Protein AF-A0A6I1FEQ7-F1 (afdb_monomer_lite)

pLDDT: mean 91.47, std 6.61, range [60.78, 96.19]

Structure (mmCIF, N/CA/C/O backbone):
data_AF-A0A6I1FEQ7-F1
#
_entry.id   AF-A0A6I1FEQ7-F1
#
loop_
_atom_site.group_PDB
_atom_site.id
_atom_site.type_symbol
_atom_site.label_atom_id
_atom_site.label_alt_id
_atom_site.label_comp_id
_atom_site.label_asym_id
_atom_site.label_entity_id
_atom_site.label_seq_id
_atom_site.pdbx_PDB_ins_code
_atom_site.Cartn_x
_atom_site.Cartn_y
_atom_site.Cartn_z
_atom_site.occupancy
_atom_site.B_iso_or_equiv
_atom_site.auth_seq_id
_atom_site.auth_comp_id
_atom_site.auth_asym_id
_atom_site.auth_atom_id
_atom_site.pdbx_PDB_model_num
ATOM 1 N N . MET A 1 1 ? -13.427 4.865 12.148 1.00 69.94 1 MET A N 1
ATOM 2 C CA . MET A 1 1 ? -11.970 4.590 12.161 1.00 69.94 1 MET A CA 1
ATOM 3 C C . MET A 1 1 ? -11.621 3.322 11.393 1.00 69.94 1 MET A C 1
ATOM 5 O O . MET A 1 1 ? -10.923 3.425 10.397 1.00 69.94 1 MET A O 1
ATOM 9 N N . VAL A 1 2 ? -12.176 2.158 11.751 1.00 82.06 2 VAL A N 1
ATOM 10 C CA . VAL A 1 2 ? -11.848 0.870 11.097 1.00 82.06 2 VAL A CA 1
ATOM 11 C C . VAL A 1 2 ? -12.131 0.851 9.583 1.00 82.06 2 VAL A C 1
ATOM 13 O O . VAL A 1 2 ? -11.247 0.486 8.815 1.00 82.06 2 VAL A O 1
ATOM 16 N N . LYS A 1 3 ? -13.314 1.306 9.131 1.00 84.81 3 LYS A N 1
ATOM 17 C CA . LYS A 1 3 ? -13.669 1.364 7.693 1.00 84.81 3 LYS A CA 1
ATOM 18 C C . LYS A 1 3 ? -12.765 2.306 6.882 1.00 84.81 3 LYS A C 1
ATOM 20 O O . LYS A 1 3 ? -12.423 2.000 5.748 1.00 84.81 3 LYS A O 1
ATOM 25 N N . PHE A 1 4 ? -12.353 3.423 7.483 1.00 87.38 4 PHE A N 1
ATOM 26 C CA . PHE A 1 4 ? -11.447 4.391 6.858 1.00 87.38 4 PHE A CA 1
ATOM 27 C C . PHE A 1 4 ? -10.023 3.830 6.729 1.00 87.38 4 PHE A C 1
ATOM 29 O O . PHE A 1 4 ? -9.434 3.901 5.656 1.00 87.38 4 PHE A O 1
ATOM 36 N N . GLY A 1 5 ? -9.512 3.186 7.786 1.00 86.94 5 GLY A N 1
ATOM 37 C CA . GLY A 1 5 ? -8.230 2.478 7.734 1.00 86.94 5 GLY A CA 1
ATOM 38 C C . GLY A 1 5 ? -8.219 1.372 6.676 1.00 86.94 5 GLY A C 1
ATOM 39 O O . GLY A 1 5 ? -7.248 1.237 5.944 1.00 86.94 5 GLY A O 1
ATOM 40 N N . LEU A 1 6 ? -9.334 0.650 6.519 1.00 91.50 6 LEU A N 1
ATOM 41 C CA . LEU A 1 6 ? -9.485 -0.368 5.478 1.00 91.50 6 LEU A CA 1
ATOM 42 C C . LEU A 1 6 ? -9.441 0.232 4.062 1.00 91.50 6 LEU A C 1
ATOM 44 O O . LEU A 1 6 ? -8.772 -0.325 3.199 1.00 91.50 6 LEU A O 1
ATOM 48 N N . GLY A 1 7 ? -10.072 1.390 3.840 1.00 92.56 7 GLY A N 1
ATOM 49 C CA . GLY A 1 7 ? -9.989 2.114 2.566 1.00 92.56 7 GLY A CA 1
ATOM 50 C C . GLY A 1 7 ? -8.560 2.537 2.211 1.00 92.56 7 GLY A C 1
ATOM 51 O O . GLY A 1 7 ? -8.110 2.301 1.094 1.00 92.56 7 GLY A O 1
ATOM 52 N N . LEU A 1 8 ? -7.812 3.078 3.177 1.00 92.12 8 LEU A N 1
ATOM 53 C CA . LEU A 1 8 ? -6.394 3.415 2.997 1.00 92.12 8 LEU A CA 1
ATOM 54 C C . LEU A 1 8 ? -5.543 2.175 2.699 1.00 92.12 8 LEU 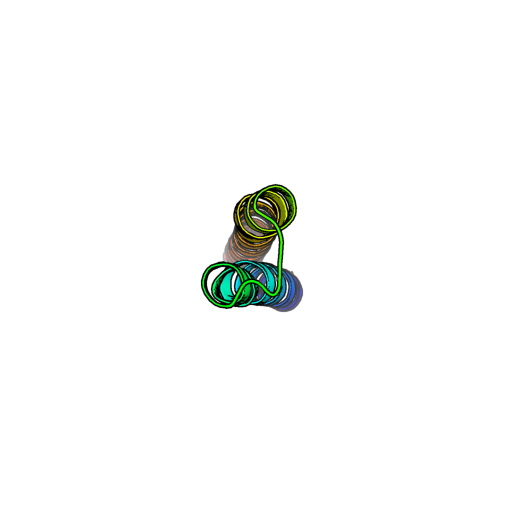A C 1
ATOM 56 O O . LEU A 1 8 ? -4.733 2.191 1.779 1.00 92.12 8 LEU A O 1
ATOM 60 N N . THR A 1 9 ? -5.759 1.072 3.417 1.00 92.88 9 THR A N 1
ATOM 61 C CA . THR A 1 9 ? -5.055 -0.189 3.148 1.00 92.88 9 THR A CA 1
ATOM 62 C C . THR A 1 9 ? -5.305 -0.692 1.723 1.00 92.88 9 THR A C 1
ATOM 64 O O . THR A 1 9 ? -4.356 -1.084 1.049 1.00 92.88 9 THR A O 1
ATOM 67 N N . VAL A 1 10 ? -6.547 -0.627 1.233 1.00 95.31 10 VAL A N 1
ATOM 68 C CA . VAL A 1 10 ? -6.888 -1.022 -0.145 1.00 95.31 10 VAL A CA 1
ATOM 69 C C . VAL A 1 10 ? -6.249 -0.088 -1.176 1.00 95.31 10 VAL A C 1
ATOM 71 O O . VAL A 1 10 ? -5.724 -0.566 -2.176 1.00 95.31 10 VAL A O 1
ATOM 74 N N . LEU A 1 11 ? -6.226 1.225 -0.930 1.00 94.94 11 LEU A N 1
ATOM 75 C CA . LEU A 1 11 ? -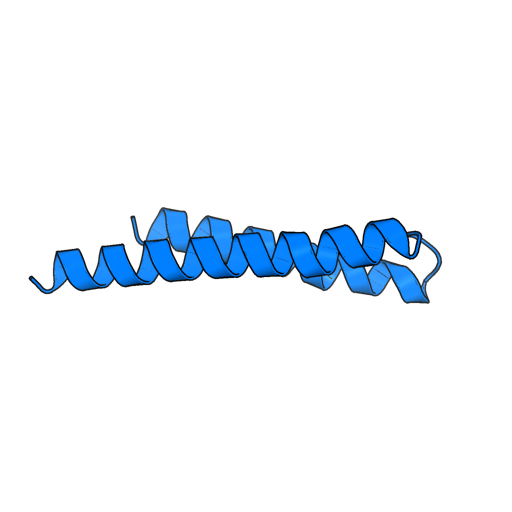5.546 2.177 -1.817 1.00 94.94 11 LEU A CA 1
ATOM 76 C C . LEU A 1 11 ? -4.042 1.895 -1.915 1.00 94.94 11 LEU A C 1
ATOM 78 O O . LEU A 1 11 ? -3.494 1.863 -3.016 1.00 94.94 11 LEU A O 1
ATOM 82 N N . GLY A 1 12 ? -3.387 1.635 -0.781 1.00 94.38 12 GLY A N 1
ATOM 83 C CA . GLY A 1 12 ? -1.975 1.250 -0.759 1.00 94.38 12 GLY A CA 1
ATOM 84 C C . GLY A 1 12 ? -1.711 -0.060 -1.508 1.00 94.38 12 GLY A C 1
ATOM 85 O O . GLY A 1 12 ? -0.742 -0.165 -2.256 1.00 94.38 12 GLY A O 1
ATOM 86 N N . PHE A 1 13 ? -2.616 -1.032 -1.382 1.00 95.06 13 PHE A N 1
ATOM 87 C CA . PHE A 1 13 ? -2.548 -2.298 -2.111 1.00 95.06 13 PHE A CA 1
ATOM 88 C C . PHE A 1 13 ? -2.676 -2.120 -3.631 1.00 95.06 13 PHE A C 1
ATOM 90 O O . PHE A 1 13 ? -1.881 -2.684 -4.380 1.00 95.06 13 PHE A O 1
ATOM 97 N N . ILE A 1 14 ? -3.627 -1.299 -4.092 1.00 96.19 14 ILE A N 1
ATOM 98 C CA . ILE A 1 14 ? -3.801 -0.994 -5.522 1.00 96.19 14 ILE A CA 1
ATOM 99 C C . ILE A 1 14 ? -2.540 -0.328 -6.084 1.00 96.19 14 ILE A C 1
ATOM 101 O O . ILE A 1 14 ? -2.074 -0.717 -7.154 1.00 96.19 14 ILE A O 1
ATOM 105 N 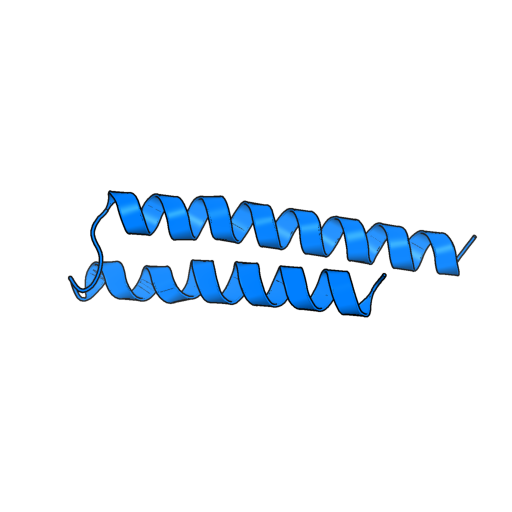N . ALA A 1 15 ? -1.951 0.619 -5.347 1.00 94.12 15 ALA A N 1
ATOM 106 C CA . ALA A 1 15 ? -0.709 1.274 -5.750 1.00 94.12 15 ALA A CA 1
ATOM 107 C C . ALA A 1 15 ? 0.446 0.266 -5.915 1.00 94.12 15 ALA A C 1
ATOM 109 O O . ALA A 1 15 ? 1.140 0.280 -6.932 1.00 94.12 15 ALA A O 1
ATOM 110 N N . ILE A 1 16 ? 0.608 -0.679 -4.985 1.00 95.38 16 ILE A N 1
ATOM 111 C CA . ILE A 1 16 ? 1.633 -1.730 -5.104 1.00 95.38 16 ILE A CA 1
ATOM 112 C C . ILE A 1 16 ? 1.357 -2.639 -6.311 1.00 95.38 16 ILE A C 1
ATOM 114 O O . ILE A 1 16 ? 2.274 -2.918 -7.083 1.00 95.38 16 ILE A O 1
ATOM 118 N N . ILE A 1 17 ? 0.104 -3.063 -6.522 1.00 95.06 17 ILE A N 1
ATOM 119 C CA . ILE A 1 17 ? -0.278 -3.899 -7.674 1.00 95.06 17 ILE A CA 1
ATOM 120 C C . ILE A 1 17 ? -0.001 -3.196 -8.999 1.00 95.06 17 ILE A C 1
ATOM 122 O O . ILE A 1 17 ? 0.467 -3.835 -9.940 1.00 95.06 17 ILE A O 1
ATOM 126 N N . SER A 1 18 ? -0.223 -1.883 -9.087 1.00 93.00 18 SER A N 1
ATOM 127 C CA . SER A 1 18 ? 0.113 -1.134 -10.302 1.00 93.00 18 SER A CA 1
ATOM 128 C C . SER A 1 18 ? 1.612 -1.150 -10.636 1.00 93.00 18 SER A C 1
ATOM 130 O O . SER A 1 18 ? 1.978 -0.902 -11.780 1.00 93.00 18 SER A O 1
ATOM 132 N N . GLY A 1 19 ? 2.484 -1.559 -9.707 1.00 91.25 19 GLY A N 1
ATOM 133 C CA . GLY A 1 19 ? 3.890 -1.854 -9.991 1.00 91.25 19 GLY A CA 1
ATOM 134 C C . GLY A 1 19 ? 4.111 -2.998 -10.994 1.00 91.25 19 GLY A C 1
ATOM 135 O O . GLY A 1 19 ? 5.140 -3.022 -11.666 1.00 91.25 19 GLY A O 1
ATOM 136 N N . VAL A 1 20 ? 3.136 -3.898 -11.186 1.00 93.12 20 VAL A N 1
ATOM 137 C CA . VAL A 1 20 ? 3.177 -4.966 -12.213 1.00 93.12 20 VAL A CA 1
ATOM 138 C C . VAL A 1 20 ? 3.205 -4.392 -13.639 1.00 93.12 20 VAL A C 1
ATOM 140 O O . VAL A 1 20 ? 3.603 -5.072 -14.580 1.00 93.12 20 VAL A O 1
ATOM 143 N N . LEU A 1 21 ? 2.861 -3.114 -13.812 1.00 93.62 21 LEU A N 1
ATOM 144 C CA . LEU A 1 21 ? 2.984 -2.404 -15.085 1.00 93.62 21 LEU A CA 1
ATOM 145 C C . LEU A 1 21 ? 4.449 -2.155 -15.504 1.00 93.62 21 LEU A C 1
ATOM 147 O O . LEU A 1 21 ? 4.713 -1.916 -16.682 1.00 93.62 21 LEU A O 1
ATOM 151 N N . TYR A 1 22 ? 5.411 -2.227 -14.574 1.00 91.94 22 TYR A N 1
ATOM 152 C CA . TYR A 1 22 ? 6.834 -2.000 -14.857 1.00 91.94 22 TYR A CA 1
ATOM 153 C C . TYR A 1 22 ? 7.452 -3.026 -15.823 1.00 91.94 22 TYR A C 1
ATOM 155 O O . TYR A 1 22 ? 8.027 -2.603 -16.825 1.00 91.94 22 TYR A O 1
ATOM 163 N N . PRO A 1 23 ? 7.322 -4.355 -15.613 1.00 93.00 23 PRO A N 1
ATOM 164 C CA . PRO A 1 23 ? 7.821 -5.347 -16.572 1.00 93.00 23 PRO A CA 1
ATOM 165 C C . PRO A 1 23 ? 7.121 -5.295 -17.938 1.00 93.00 23 PRO A C 1
ATOM 167 O O . PRO A 1 23 ? 7.663 -5.807 -18.909 1.00 93.00 23 PRO A O 1
ATOM 170 N N . MET A 1 24 ? 5.947 -4.664 -18.037 1.00 95.00 24 MET A N 1
ATOM 171 C CA . MET A 1 24 ? 5.261 -4.421 -19.312 1.00 95.00 24 MET A CA 1
ATOM 172 C C . MET A 1 24 ? 5.722 -3.128 -20.006 1.00 95.00 24 MET A C 1
ATOM 174 O O . MET A 1 24 ? 5.137 -2.739 -21.012 1.00 95.00 24 MET A O 1
ATOM 178 N N . HIS A 1 25 ? 6.745 -2.450 -19.472 1.00 91.56 25 HIS A N 1
ATOM 179 C CA . HIS A 1 25 ? 7.273 -1.174 -19.969 1.00 91.56 25 HIS A CA 1
ATOM 180 C C . HIS A 1 25 ? 6.242 -0.030 -20.019 1.00 91.56 25 HIS A C 1
ATOM 182 O O . HIS A 1 25 ? 6.434 0.949 -20.735 1.00 91.56 25 HIS A O 1
ATOM 188 N N . VAL A 1 26 ? 5.158 -0.124 -19.239 1.00 95.94 26 VAL A N 1
ATOM 189 C CA . VAL A 1 26 ? 4.095 0.899 -19.179 1.00 95.94 26 VAL A CA 1
ATOM 190 C C . VAL A 1 26 ? 4.457 2.038 -18.216 1.00 95.94 26 VAL A C 1
ATOM 192 O O . VAL A 1 26 ? 3.982 3.159 -18.375 1.00 95.94 26 VAL A O 1
ATOM 195 N N . ILE A 1 27 ? 5.301 1.767 -17.214 1.00 94.19 27 ILE A N 1
ATOM 196 C CA . ILE A 1 27 ? 5.762 2.754 -16.228 1.00 94.19 27 ILE A CA 1
ATOM 197 C C . ILE A 1 27 ? 7.285 2.732 -16.093 1.00 94.19 27 ILE A C 1
ATOM 199 O O . ILE A 1 27 ? 7.926 1.694 -16.251 1.00 94.19 27 ILE A O 1
ATOM 203 N N . GLU A 1 28 ? 7.865 3.877 -15.745 1.00 95.00 28 GLU A N 1
ATOM 204 C CA . GLU A 1 28 ? 9.301 4.007 -15.499 1.00 95.00 28 GLU A CA 1
ATOM 205 C C . GLU A 1 28 ? 9.712 3.528 -14.098 1.00 95.00 28 GLU A C 1
ATOM 207 O O . GLU A 1 28 ? 8.901 3.428 -13.174 1.00 95.00 28 GLU A O 1
ATOM 212 N N . LYS A 1 29 ? 11.018 3.293 -13.910 1.00 93.50 29 LYS A N 1
ATOM 213 C CA . LYS A 1 29 ? 11.595 2.825 -12.638 1.00 93.50 29 LYS A CA 1
ATOM 214 C C . LYS A 1 29 ? 11.316 3.783 -11.477 1.00 93.50 29 LYS A C 1
ATOM 216 O O . LYS A 1 29 ? 11.029 3.332 -10.373 1.00 93.50 29 LYS A O 1
ATOM 221 N N . ASN A 1 30 ? 11.367 5.092 -11.717 1.00 94.88 30 ASN A N 1
ATOM 222 C CA . ASN A 1 30 ? 11.064 6.085 -10.685 1.00 94.88 30 ASN A CA 1
ATOM 223 C C . ASN A 1 30 ? 9.598 5.988 -10.241 1.00 94.88 30 ASN A C 1
ATOM 225 O O . ASN A 1 30 ? 9.319 5.952 -9.043 1.00 94.88 30 ASN A O 1
ATOM 229 N N . THR A 1 31 ? 8.673 5.845 -11.194 1.00 93.44 31 THR A N 1
ATOM 230 C CA . THR A 1 31 ? 7.243 5.647 -10.924 1.00 93.44 31 THR A CA 1
ATOM 231 C C . THR A 1 31 ? 6.988 4.349 -10.164 1.00 93.44 31 THR A C 1
ATOM 233 O O . THR A 1 31 ? 6.214 4.349 -9.211 1.00 93.44 31 THR A O 1
ATOM 236 N N . LEU A 1 32 ? 7.687 3.261 -10.510 1.00 95.38 32 LEU A N 1
ATOM 237 C CA . LEU A 1 32 ? 7.620 2.004 -9.761 1.00 95.38 32 LEU A CA 1
ATOM 238 C C . LEU A 1 32 ? 8.003 2.205 -8.288 1.00 95.38 32 LEU A C 1
ATOM 240 O O . LEU A 1 32 ? 7.293 1.735 -7.404 1.00 95.38 32 LEU A O 1
ATOM 244 N N . LEU A 1 33 ? 9.106 2.906 -8.008 1.00 95.00 33 LEU A N 1
ATOM 245 C CA . LEU A 1 33 ? 9.551 3.139 -6.631 1.00 95.00 33 LEU A CA 1
ATOM 246 C C . LEU A 1 33 ? 8.539 3.983 -5.851 1.00 95.00 33 LEU A C 1
ATOM 248 O O . LEU A 1 33 ? 8.237 3.659 -4.704 1.00 95.00 33 LEU A O 1
ATOM 252 N N . VAL A 1 34 ? 7.965 5.015 -6.474 1.00 95.50 34 VAL A N 1
ATOM 253 C CA . VAL A 1 34 ? 6.908 5.830 -5.854 1.00 95.50 34 VAL A CA 1
ATOM 254 C C . VAL A 1 34 ? 5.671 4.984 -5.548 1.00 95.50 34 VAL A C 1
ATOM 256 O O . VAL A 1 34 ? 5.126 5.081 -4.452 1.00 95.50 34 VAL A O 1
ATOM 259 N N . LEU A 1 35 ? 5.251 4.117 -6.471 1.00 95.31 35 LEU A N 1
ATOM 260 C CA . LEU A 1 35 ? 4.108 3.221 -6.277 1.00 95.31 35 LEU A CA 1
ATOM 261 C C . LEU A 1 35 ? 4.356 2.186 -5.173 1.00 95.31 35 LEU A C 1
ATOM 263 O O . LEU A 1 35 ? 3.475 1.952 -4.347 1.00 95.31 35 LEU A O 1
ATOM 267 N N . LEU A 1 36 ? 5.559 1.610 -5.112 1.00 95.25 36 LEU A N 1
ATOM 268 C CA . LEU A 1 36 ? 5.931 0.629 -4.093 1.00 95.25 36 LEU A CA 1
ATOM 269 C C . LEU A 1 36 ? 6.058 1.265 -2.706 1.00 95.25 36 LEU A C 1
ATOM 271 O O . LEU A 1 36 ? 5.399 0.819 -1.768 1.00 95.25 36 LEU A O 1
ATOM 275 N N . PHE A 1 37 ? 6.873 2.312 -2.560 1.00 95.88 37 PHE A N 1
ATOM 276 C CA . PHE A 1 37 ? 7.110 2.945 -1.260 1.00 95.88 37 PHE A CA 1
ATOM 277 C C . PHE A 1 37 ? 5.918 3.783 -0.798 1.00 95.88 37 PHE A C 1
ATOM 279 O O . PHE A 1 37 ? 5.531 3.710 0.369 1.00 95.88 37 PHE A O 1
ATOM 286 N N . GLY A 1 38 ? 5.294 4.532 -1.708 1.00 95.19 38 GLY A N 1
ATOM 287 C CA . GLY A 1 38 ? 4.071 5.278 -1.426 1.00 95.19 38 GLY A CA 1
ATOM 288 C C . GLY A 1 38 ? 2.914 4.342 -1.088 1.00 95.19 38 GLY A C 1
ATOM 289 O O . GLY A 1 38 ? 2.250 4.533 -0.071 1.00 95.19 38 GLY A O 1
ATOM 290 N N . GLY A 1 39 ? 2.721 3.277 -1.872 1.00 95.31 39 GLY A N 1
ATOM 291 C CA . GLY A 1 39 ? 1.702 2.262 -1.608 1.00 95.31 39 GLY A CA 1
ATOM 292 C C . GLY A 1 39 ? 1.911 1.548 -0.272 1.00 95.31 39 GLY A C 1
ATOM 293 O O . GLY A 1 39 ? 0.973 1.442 0.519 1.00 95.31 39 GLY A O 1
ATOM 294 N N . ALA A 1 40 ? 3.147 1.145 0.041 1.0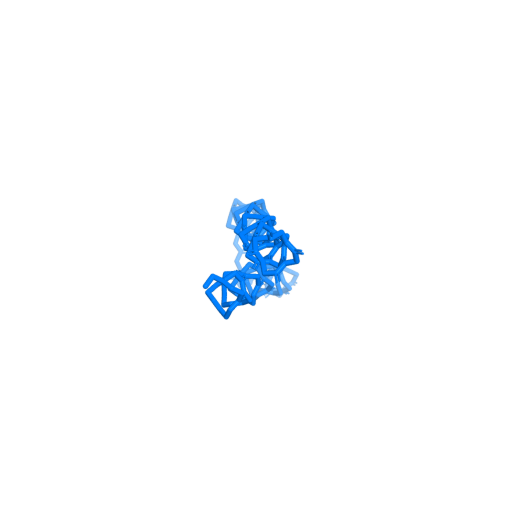0 95.50 40 ALA A N 1
ATOM 295 C CA . ALA A 1 40 ? 3.488 0.542 1.329 1.00 95.50 40 ALA A CA 1
ATOM 296 C C . ALA A 1 40 ? 3.236 1.502 2.503 1.00 95.50 40 ALA A C 1
ATOM 298 O O . ALA A 1 40 ? 2.655 1.096 3.511 1.00 95.50 40 ALA A O 1
ATOM 299 N N . GLY A 1 41 ? 3.602 2.780 2.363 1.00 95.88 41 GLY A N 1
ATOM 300 C CA . GLY A 1 41 ? 3.355 3.806 3.379 1.00 95.88 41 GLY A CA 1
ATOM 301 C C . GLY A 1 41 ? 1.865 4.033 3.640 1.00 95.88 41 GLY A C 1
ATOM 302 O O . GLY A 1 41 ? 1.419 4.012 4.789 1.00 95.88 41 GLY A O 1
ATOM 303 N N . VAL A 1 42 ? 1.066 4.172 2.580 1.00 95.69 42 VAL A N 1
ATOM 304 C CA . VAL A 1 42 ? -0.394 4.331 2.681 1.00 95.69 42 VAL A CA 1
ATOM 305 C C . VAL A 1 42 ? -1.037 3.093 3.315 1.00 95.69 42 VAL A C 1
ATOM 307 O O . VAL A 1 42 ? -1.901 3.215 4.188 1.00 95.69 42 VAL A O 1
ATOM 310 N N . MET A 1 43 ? -0.570 1.897 2.945 1.00 95.50 43 MET A N 1
ATOM 311 C CA . MET A 1 43 ? -1.060 0.642 3.509 1.00 95.50 43 MET A CA 1
ATOM 312 C C . MET A 1 43 ? -0.736 0.513 5.003 1.00 95.50 43 MET A C 1
ATOM 314 O O . MET A 1 43 ? -1.607 0.130 5.793 1.00 95.50 43 MET A O 1
ATOM 318 N N . PHE A 1 44 ? 0.482 0.899 5.397 1.00 95.31 44 PHE A N 1
ATOM 319 C CA . PHE A 1 44 ? 0.929 0.939 6.787 1.00 95.31 44 PHE A CA 1
ATOM 320 C C . PHE A 1 44 ? 0.066 1.890 7.624 1.00 95.31 44 PHE A C 1
ATOM 322 O O . PHE A 1 44 ? -0.510 1.466 8.628 1.00 95.31 44 PHE A O 1
ATOM 329 N N . ILE A 1 45 ? -0.120 3.138 7.178 1.00 95.38 45 ILE A N 1
ATOM 330 C CA . ILE A 1 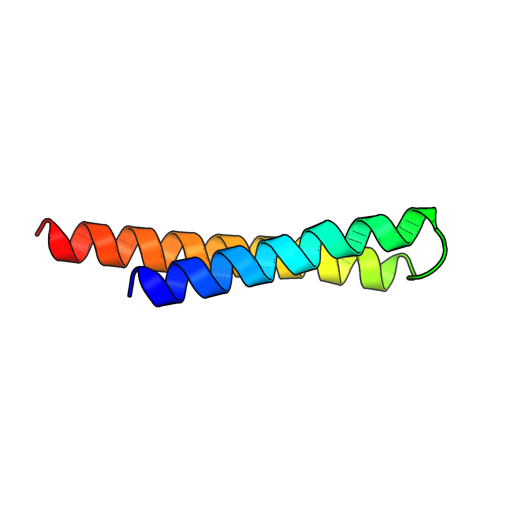45 ? -0.963 4.128 7.869 1.00 95.38 45 ILE A CA 1
ATOM 331 C C . ILE A 1 45 ? -2.404 3.618 8.006 1.00 95.38 45 ILE A C 1
ATOM 333 O O . ILE A 1 45 ? -2.984 3.679 9.093 1.00 95.38 45 ILE A O 1
ATOM 337 N N . GLY A 1 46 ? -2.975 3.055 6.936 1.00 93.19 46 GLY A N 1
ATOM 338 C CA . GLY A 1 46 ? -4.313 2.462 6.968 1.00 93.19 46 GLY A CA 1
ATOM 339 C C . GLY A 1 46 ? -4.446 1.355 8.018 1.00 93.19 46 GLY A C 1
ATOM 340 O O . GLY A 1 46 ? -5.409 1.340 8.793 1.00 93.19 46 GLY A O 1
ATOM 341 N N . SER A 1 4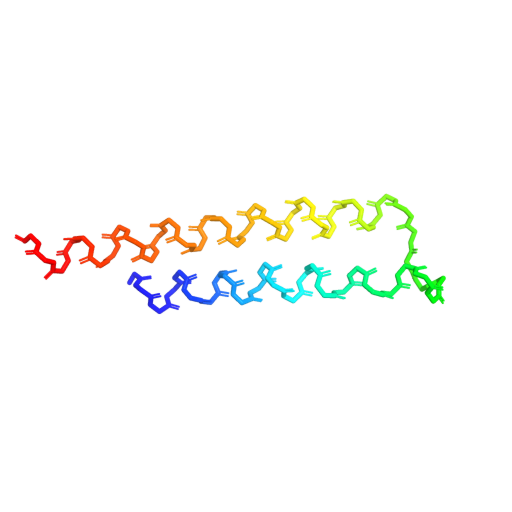7 ? -3.439 0.480 8.117 1.00 93.38 47 SER A N 1
ATOM 342 C CA . SER A 1 47 ? -3.410 -0.599 9.110 1.00 93.38 47 SER A CA 1
ATOM 343 C C . SER A 1 47 ? -3.294 -0.080 10.548 1.00 93.38 47 SER A C 1
ATOM 345 O O . SER A 1 47 ? -4.011 -0.562 11.426 1.00 93.38 47 SER A O 1
ATOM 347 N N . MET A 1 48 ? -2.485 0.959 10.784 1.00 94.69 48 MET A N 1
ATOM 348 C CA . MET A 1 48 ? -2.353 1.604 12.093 1.00 94.69 48 MET A CA 1
ATOM 349 C C . MET A 1 48 ? -3.668 2.247 12.535 1.00 94.69 48 MET A C 1
ATOM 351 O O . MET A 1 48 ? -4.135 1.995 13.644 1.00 94.69 48 MET A O 1
ATOM 355 N N . ILE A 1 49 ? -4.331 3.002 11.653 1.00 92.62 49 ILE A N 1
ATOM 356 C CA . ILE A 1 49 ? -5.640 3.608 11.946 1.00 92.62 49 ILE A CA 1
ATOM 357 C C . ILE A 1 49 ? -6.683 2.529 12.256 1.00 92.62 49 ILE A C 1
ATOM 359 O O . ILE A 1 49 ? -7.526 2.702 13.144 1.00 92.62 49 ILE A O 1
ATOM 363 N N . ARG A 1 50 ? -6.637 1.401 11.537 1.00 91.19 50 ARG A N 1
ATOM 364 C CA . ARG A 1 50 ? -7.525 0.266 11.794 1.00 91.19 50 ARG A CA 1
ATOM 365 C C . ARG A 1 50 ? -7.271 -0.330 13.176 1.00 91.19 50 ARG A C 1
ATOM 367 O O . ARG A 1 50 ? -8.229 -0.504 13.924 1.00 91.19 50 ARG A O 1
ATOM 374 N N . ASN A 1 51 ? -6.010 -0.590 13.518 1.00 91.38 51 ASN A N 1
ATOM 375 C CA . ASN A 1 51 ? -5.617 -1.169 14.801 1.00 91.38 51 ASN A CA 1
ATOM 376 C C . ASN A 1 51 ? -5.979 -0.250 15.971 1.00 91.38 51 ASN A C 1
ATOM 378 O O . ASN A 1 51 ? -6.618 -0.707 16.914 1.00 91.38 51 ASN A O 1
ATOM 382 N N . LEU A 1 52 ? -5.691 1.051 15.875 1.00 91.75 52 LEU A N 1
ATOM 383 C CA . LEU A 1 52 ? -6.101 2.040 16.878 1.00 91.75 52 LEU A CA 1
ATOM 384 C C . LEU A 1 52 ? -7.626 2.108 17.028 1.00 91.75 52 LEU A C 1
ATOM 386 O O . LEU A 1 52 ? -8.147 2.185 18.138 1.00 91.75 52 LEU A O 1
ATOM 390 N N . GLY A 1 53 ? -8.361 2.034 15.914 1.00 87.69 53 GLY A N 1
ATOM 391 C CA . GLY A 1 53 ? -9.822 2.000 15.929 1.00 87.69 53 GLY A CA 1
ATOM 392 C C . GLY A 1 53 ? -10.408 0.742 16.579 1.00 87.69 53 GLY A C 1
ATOM 393 O O . GLY A 1 53 ? -11.492 0.820 17.149 1.00 87.69 53 GLY A O 1
ATOM 394 N N . ILE A 1 54 ? -9.717 -0.399 16.491 1.00 87.69 54 ILE A N 1
ATOM 395 C CA . ILE A 1 54 ? -10.101 -1.650 17.164 1.00 87.69 54 ILE A CA 1
ATOM 396 C C . ILE A 1 54 ? -9.778 -1.565 18.659 1.00 87.69 54 ILE A C 1
ATOM 398 O O . ILE A 1 54 ? -10.648 -1.850 19.473 1.00 87.69 54 ILE A O 1
ATOM 402 N N . LEU A 1 55 ? -8.574 -1.107 19.016 1.00 88.50 55 LEU A N 1
ATOM 403 C CA . LEU A 1 55 ? -8.146 -0.890 20.404 1.00 88.50 55 LEU A CA 1
ATOM 404 C C . LEU A 1 55 ? -9.103 0.036 21.159 1.00 88.50 55 LEU A C 1
ATOM 406 O O . LEU A 1 55 ? -9.551 -0.301 22.248 1.00 88.50 55 LEU A O 1
ATOM 410 N N . LYS A 1 56 ? -9.504 1.153 20.543 1.00 85.50 56 LYS A N 1
ATOM 411 C CA . LYS A 1 56 ? -10.483 2.086 21.124 1.00 85.50 56 LYS A CA 1
ATOM 412 C C . LYS A 1 56 ? -11.887 1.487 21.288 1.00 85.50 56 LYS A C 1
ATOM 414 O O . LYS A 1 56 ? -12.696 2.044 22.011 1.00 85.50 56 LYS A O 1
ATOM 419 N N . LYS A 1 57 ? -12.209 0.401 20.581 1.00 78.50 57 LYS A N 1
ATOM 420 C CA . LYS A 1 57 ? -13.489 -0.306 20.731 1.00 78.50 57 LYS A CA 1
ATOM 421 C C . LYS A 1 57 ? -13.432 -1.378 21.830 1.00 78.50 57 LYS A C 1
ATOM 423 O O . LYS A 1 57 ? -14.482 -1.856 22.241 1.00 78.50 57 LYS A O 1
ATOM 428 N N . LEU A 1 58 ? -12.227 -1.790 22.235 1.00 73.44 58 LEU A N 1
ATOM 429 C CA . LEU A 1 58 ? -11.990 -2.776 23.292 1.00 73.44 58 LEU A CA 1
ATOM 430 C C . LEU A 1 58 ? -11.793 -2.139 24.680 1.00 73.44 58 LEU A C 1
ATOM 432 O O . LEU A 1 58 ? -12.099 -2.795 25.671 1.00 73.44 58 LEU A O 1
ATOM 436 N N . SER A 1 59 ? -11.245 -0.918 24.733 1.00 60.78 59 SER A N 1
ATOM 437 C CA . SER A 1 59 ? -11.129 -0.078 25.938 1.00 60.78 59 SER A CA 1
ATOM 438 C C . SER A 1 59 ? -12.414 0.684 26.230 1.00 60.78 59 SER A C 1
ATOM 440 O O . SER A 1 59 ? -12.545 1.077 27.409 1.00 60.78 59 SER A O 1
#

Sequence (59 aa):
MVKFGLGLTVLGFIAIISGVLYPMHVIEKNTLLVLLFGGAGVMFIGSMIRNLGILKKLS

Secondary structure (DSSP, 8-state):
-HHHHHHHHHHHHHHHHHGGGTTTTSS-HHHHHHHHHHHHHHHHHHHHHHHHHHHHHH-

Foldseek 3Di:
DQVQLVVLLVQLVVLQVCLVCVVVVNDDPVSSVCSNVVSVVSNVSSVVVNVVVVVVVVD

Radius of gyration: 14.03 Å; chains: 1; bounding box: 25×11×46 Å